Protein AF-A0A965GQK9-F1 (afdb_monomer)

pLDDT: mean 92.23, std 5.78, range [53.06, 98.12]

Radius of gyration: 23.29 Å; Cα contacts (8 Å, |Δi|>4): 46; chains: 1; bounding box: 67×34×58 Å

Mean predicted aligned error: 6.71 Å

Foldseek 3Di:
DPDPVNVVVVVVVLCVVCVCVLCVLVVVLVVLVVQLVVLVPDPDPVSSVVSVVVSVVVNVLSVQLSVQLVVVCVVCVVVVHHDDPVCSSVVSVVCSVVVVVVVVVVVVVVVVVVVVVVVVVVVVVVVVVVVVVVVD

Secondary structure (DSSP, 8-state):
---HHHHHHHHHHHHHHSHHHHHHHHTHHHHHHHHHHHHHT---HHHHHHHHHHHHHHHHHHHHHHHHHHHHHHHHHHTTPPP-TTTHHHHHHHHHHHHHHHHHHHHHHHHHHHHHHHHHHHHHHHHHHHHHHHH-

Solvent-accessible surface area (backbone atoms only — not comparable to full-atom values): 7542 Å² total; per-residue (Å²): 132,84,52,72,68,54,55,54,52,50,52,54,49,49,51,63,74,47,36,68,60,55,50,56,55,53,51,56,57,52,54,47,52,50,50,54,58,58,39,67,72,48,82,52,66,69,60,26,51,55,51,45,54,55,50,49,54,53,39,53,53,47,53,51,36,44,55,43,37,55,50,51,44,50,53,29,48,76,69,74,40,81,70,55,80,82,55,44,64,58,53,22,60,69,41,49,62,61,48,53,52,52,53,50,52,50,48,52,52,53,50,53,56,49,50,68,50,48,56,56,50,52,53,50,52,53,54,52,54,53,54,53,64,75,77,106

Structure (mmCIF, N/CA/C/O backbone):
data_AF-A0A965GQK9-F1
#
_entry.id   AF-A0A965GQK9-F1
#
loop_
_atom_site.group_PDB
_atom_site.id
_atom_site.type_symbol
_atom_site.label_atom_id
_atom_site.label_alt_id
_atom_site.label_comp_id
_atom_site.label_asym_id
_atom_site.label_entity_id
_atom_site.label_seq_id
_atom_site.pdbx_PDB_ins_code
_atom_site.Cartn_x
_atom_site.Cartn_y
_atom_site.Cartn_z
_atom_site.occupancy
_atom_site.B_iso_or_equiv
_atom_site.auth_seq_id
_atom_site.auth_comp_id
_atom_site.auth_asym_id
_atom_site.auth_atom_id
_atom_site.pdbx_PDB_model_num
ATOM 1 N N . MET A 1 1 ? -9.034 -1.878 30.682 1.00 53.06 1 MET A N 1
ATOM 2 C CA . MET A 1 1 ? -8.338 -2.360 29.468 1.00 53.06 1 MET A CA 1
ATOM 3 C C . MET A 1 1 ? -9.305 -3.239 28.695 1.00 53.06 1 MET A C 1
ATOM 5 O O . MET A 1 1 ? -9.814 -4.195 29.268 1.00 53.06 1 MET A O 1
ATOM 9 N N . THR A 1 2 ? -9.652 -2.886 27.458 1.00 73.62 2 THR A N 1
ATOM 10 C CA . THR A 1 2 ? -10.487 -3.746 26.607 1.00 73.62 2 THR A CA 1
ATOM 11 C C . THR A 1 2 ? -9.726 -5.039 26.326 1.00 73.62 2 THR A C 1
ATOM 13 O O . THR A 1 2 ? -8.561 -5.011 25.943 1.00 73.62 2 THR A O 1
ATOM 16 N N . SER A 1 3 ? -10.360 -6.185 26.578 1.00 90.25 3 SER A N 1
ATOM 17 C CA . SER A 1 3 ? -9.759 -7.492 26.294 1.00 90.25 3 SER A CA 1
ATOM 18 C C . SER A 1 3 ? -9.348 -7.572 24.812 1.00 90.25 3 SER A C 1
ATOM 20 O O . SER A 1 3 ? -10.133 -7.134 23.964 1.00 90.25 3 SER A O 1
ATOM 22 N N . PRO A 1 4 ? -8.189 -8.164 24.459 1.00 89.56 4 PRO A N 1
ATOM 23 C CA . PRO A 1 4 ? -7.796 -8.376 23.060 1.00 89.56 4 PRO A CA 1
ATOM 24 C C . PRO A 1 4 ? -8.888 -9.070 22.232 1.00 89.56 4 PRO A C 1
ATOM 26 O O . PRO A 1 4 ? -9.139 -8.720 21.079 1.00 89.56 4 PRO A O 1
ATOM 29 N N . LEU A 1 5 ? -9.625 -9.995 22.856 1.00 91.12 5 LEU A N 1
ATOM 30 C CA . LEU A 1 5 ? -10.760 -10.681 22.238 1.00 91.12 5 LEU A CA 1
ATOM 31 C C . LEU A 1 5 ? -11.926 -9.737 21.920 1.00 91.12 5 LEU A C 1
ATOM 33 O O . LEU A 1 5 ? -12.641 -9.952 20.943 1.00 91.12 5 LEU A O 1
ATOM 37 N N . ALA A 1 6 ? -12.130 -8.695 22.728 1.00 89.75 6 ALA A N 1
ATOM 38 C CA . ALA A 1 6 ? -13.172 -7.704 22.486 1.00 89.75 6 ALA A CA 1
ATOM 39 C C . ALA A 1 6 ? -12.856 -6.863 21.242 1.00 89.75 6 ALA A C 1
ATOM 41 O O . ALA A 1 6 ? -13.752 -6.626 20.436 1.00 89.75 6 ALA A O 1
ATOM 42 N N . ILE A 1 7 ? -11.585 -6.494 21.044 1.00 87.75 7 ILE A N 1
ATOM 43 C CA . ILE A 1 7 ? -11.131 -5.772 19.846 1.00 87.75 7 ILE A CA 1
ATOM 44 C C . ILE A 1 7 ? -11.322 -6.648 18.606 1.00 87.75 7 ILE A C 1
ATOM 46 O O . ILE A 1 7 ? -11.940 -6.211 17.641 1.00 87.75 7 ILE A O 1
ATOM 50 N N . LEU A 1 8 ? -10.894 -7.913 18.654 1.00 89.25 8 LEU A N 1
ATOM 51 C CA . LEU A 1 8 ? -11.065 -8.841 17.531 1.00 89.25 8 LEU A CA 1
ATOM 52 C C . LEU A 1 8 ? -12.539 -9.047 17.159 1.00 89.25 8 LEU A C 1
ATOM 54 O O . LEU A 1 8 ? -12.892 -9.015 15.980 1.00 89.25 8 LEU A O 1
ATOM 58 N N . ARG A 1 9 ? -13.420 -9.221 18.151 1.00 90.69 9 ARG A N 1
ATOM 59 C CA . ARG A 1 9 ? -14.866 -9.353 17.913 1.00 90.69 9 ARG A CA 1
ATOM 60 C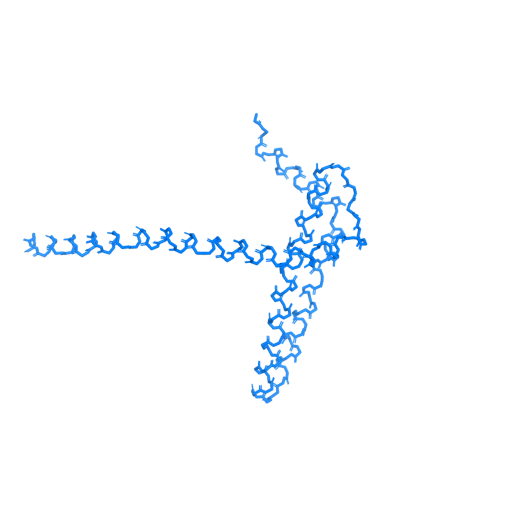 C . ARG A 1 9 ? -15.473 -8.074 17.337 1.00 90.69 9 ARG A C 1
ATOM 62 O O . ARG A 1 9 ? -16.343 -8.169 16.472 1.00 90.69 9 ARG A O 1
ATOM 69 N N . ALA A 1 10 ? -15.023 -6.905 17.793 1.00 86.31 10 ALA A N 1
ATOM 70 C CA . ALA A 1 10 ? -15.466 -5.618 17.266 1.00 86.31 10 ALA A CA 1
ATOM 71 C C . ALA A 1 10 ? -15.045 -5.444 15.800 1.00 86.31 10 ALA A C 1
ATOM 73 O O . ALA A 1 10 ? -15.898 -5.166 14.960 1.00 86.31 10 ALA A O 1
ATOM 74 N N . SER A 1 11 ? -13.780 -5.719 15.472 1.00 86.44 11 SER A N 1
ATOM 75 C CA . SER A 1 11 ? -13.281 -5.675 14.094 1.00 86.44 11 SER A CA 1
ATOM 76 C C . SER A 1 11 ? -14.009 -6.675 13.194 1.00 86.44 11 SER A C 1
ATOM 78 O O . SER A 1 11 ? -14.440 -6.325 12.101 1.00 86.44 11 SER A O 1
ATOM 80 N N . ALA A 1 12 ? -14.233 -7.910 13.655 1.00 88.81 12 ALA A N 1
ATOM 81 C CA . ALA A 1 12 ? -14.963 -8.914 12.881 1.00 88.81 12 ALA A CA 1
ATOM 82 C C . ALA A 1 12 ? -16.421 -8.506 12.611 1.00 88.81 12 ALA A C 1
ATOM 84 O O . ALA A 1 12 ? -16.942 -8.744 11.521 1.00 88.81 12 ALA A O 1
ATOM 85 N N . ARG A 1 13 ? -17.091 -7.883 13.591 1.00 89.44 13 ARG A N 1
ATOM 86 C CA . ARG A 1 13 ? -18.449 -7.353 13.412 1.00 89.44 13 ARG A CA 1
ATOM 87 C C . ARG A 1 13 ? -18.461 -6.192 12.419 1.00 89.44 13 ARG A C 1
ATOM 89 O O . ARG A 1 13 ? -19.334 -6.173 11.559 1.00 89.44 13 ARG A O 1
ATOM 96 N N . LEU A 1 14 ? -17.492 -5.283 12.518 1.00 87.44 14 LEU A N 1
ATOM 97 C CA . LEU A 1 14 ? -17.325 -4.153 11.606 1.00 87.44 14 LEU A CA 1
ATOM 98 C C . LEU A 1 14 ? -17.178 -4.624 10.154 1.00 87.44 14 LEU A C 1
ATOM 100 O O . LEU A 1 14 ? -17.960 -4.226 9.294 1.00 87.44 14 LEU A O 1
ATOM 104 N N . TYR A 1 15 ? -16.233 -5.535 9.902 1.00 87.31 15 TYR A N 1
ATOM 105 C CA . TYR A 1 15 ? -15.997 -6.063 8.559 1.00 87.31 15 TYR A CA 1
ATOM 106 C C . TYR A 1 15 ? -17.217 -6.772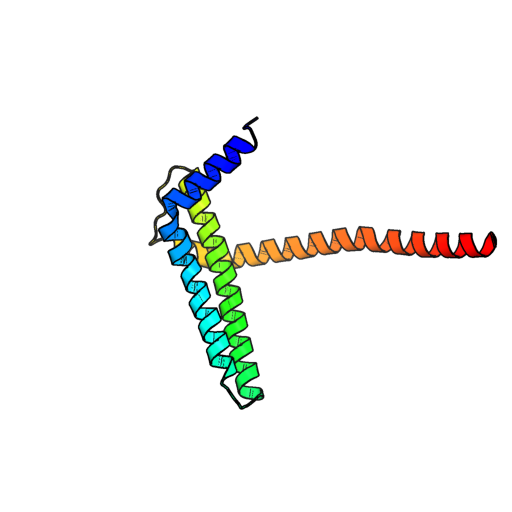 7.983 1.00 87.31 15 TYR A C 1
ATOM 108 O O . TYR A 1 15 ? -17.459 -6.669 6.789 1.00 87.31 15 TYR A O 1
ATOM 116 N N . ARG A 1 16 ? -17.998 -7.480 8.808 1.00 88.56 16 ARG A N 1
ATOM 117 C CA . ARG A 1 16 ? -19.221 -8.156 8.351 1.00 88.56 16 ARG A CA 1
ATOM 118 C C . ARG A 1 16 ? -20.370 -7.191 8.076 1.00 88.56 16 ARG A C 1
ATOM 120 O O . ARG A 1 16 ? -21.136 -7.446 7.155 1.00 88.56 16 ARG A O 1
ATOM 127 N N . ALA A 1 17 ? -20.500 -6.125 8.864 1.00 89.31 17 ALA A N 1
ATOM 128 C CA . ALA A 1 17 ? -21.568 -5.142 8.698 1.00 89.31 17 ALA A CA 1
ATOM 129 C C . ALA A 1 17 ? -21.403 -4.339 7.400 1.00 89.31 17 ALA A C 1
ATOM 131 O O . ALA A 1 17 ? -22.366 -4.176 6.660 1.00 89.31 17 ALA A O 1
ATOM 132 N N . GLU A 1 18 ? -20.174 -3.920 7.093 1.00 90.38 18 GLU A N 1
ATOM 133 C CA . GLU A 1 18 ? -19.862 -3.080 5.927 1.00 90.38 18 GLU A CA 1
ATOM 134 C C . GLU A 1 18 ? -19.111 -3.847 4.823 1.00 90.38 18 GLU A C 1
ATOM 136 O O . GLU A 1 18 ? -18.470 -3.249 3.955 1.00 90.38 18 GLU A O 1
ATOM 141 N N . ALA A 1 19 ? -19.191 -5.185 4.825 1.00 89.75 19 ALA A N 1
ATOM 142 C CA . ALA A 1 19 ? -18.525 -6.046 3.842 1.00 89.75 19 ALA A CA 1
ATOM 143 C C . ALA A 1 19 ? -18.774 -5.616 2.384 1.00 89.75 19 ALA A C 1
ATOM 145 O O . ALA A 1 19 ? -17.806 -5.576 1.623 1.00 89.75 19 ALA A O 1
ATOM 146 N N . PRO A 1 20 ? -20.006 -5.246 1.970 1.00 91.75 20 PRO A N 1
ATOM 147 C CA . PRO A 1 20 ? -20.259 -4.838 0.590 1.00 91.75 20 PRO A CA 1
ATOM 148 C C . PRO A 1 20 ? -19.503 -3.570 0.190 1.00 91.75 20 PRO A C 1
ATOM 150 O O . PRO A 1 20 ? -19.067 -3.469 -0.952 1.00 91.75 20 PRO A O 1
ATOM 153 N N . LEU A 1 21 ? -19.308 -2.622 1.114 1.00 89.44 21 LEU A N 1
ATOM 154 C CA . LEU A 1 21 ? -18.541 -1.405 0.838 1.00 89.44 21 LEU A CA 1
ATOM 155 C C . LEU A 1 21 ? -17.058 -1.729 0.683 1.00 89.44 21 LEU A C 1
ATOM 157 O O . LEU A 1 21 ? -16.444 -1.330 -0.304 1.00 89.44 21 LEU A O 1
ATOM 161 N N . TYR A 1 22 ? -16.494 -2.497 1.619 1.00 90.56 22 TYR A N 1
ATOM 162 C CA . TYR A 1 22 ? -15.090 -2.898 1.551 1.00 90.56 22 TYR A CA 1
ATOM 163 C C . TYR A 1 22 ? -14.790 -3.707 0.288 1.00 90.56 22 TYR A C 1
ATOM 165 O O . TYR A 1 22 ? -13.842 -3.395 -0.427 1.00 90.56 22 TYR A O 1
ATOM 173 N N . VAL A 1 23 ? -15.623 -4.703 -0.024 1.00 94.00 23 VAL A N 1
ATOM 174 C CA . VAL A 1 23 ? -15.483 -5.524 -1.233 1.00 94.00 23 VAL A CA 1
ATOM 175 C C . VAL A 1 23 ? -15.722 -4.687 -2.489 1.00 94.00 23 VAL A C 1
ATOM 177 O O . VAL A 1 23 ? -14.966 -4.815 -3.446 1.00 94.00 23 VAL A O 1
ATOM 180 N N . GLY A 1 24 ? -16.714 -3.794 -2.484 1.00 92.94 24 GLY A N 1
ATOM 181 C CA . GLY A 1 24 ? -17.011 -2.901 -3.603 1.00 92.94 24 GLY A CA 1
ATOM 182 C C . GLY A 1 24 ? -15.816 -2.029 -3.982 1.00 92.94 24 GLY A C 1
ATOM 183 O O . GLY A 1 24 ? -15.408 -2.012 -5.141 1.00 92.94 24 GLY A O 1
ATOM 184 N N . TYR A 1 25 ? -15.189 -1.365 -3.011 1.00 92.81 25 TYR A N 1
ATOM 185 C CA . TYR A 1 25 ? -13.999 -0.555 -3.280 1.00 92.81 25 TYR A CA 1
ATOM 186 C C . TYR A 1 25 ? -12.756 -1.403 -3.568 1.00 92.81 25 TYR A C 1
ATOM 188 O O . TYR A 1 25 ? -11.992 -1.054 -4.462 1.00 92.81 25 TYR A O 1
ATOM 196 N N . ALA A 1 26 ? -12.571 -2.540 -2.890 1.00 92.94 26 ALA A N 1
ATOM 197 C CA . ALA A 1 26 ? -11.456 -3.444 -3.176 1.00 92.94 26 ALA A CA 1
ATOM 198 C C . ALA A 1 26 ? -11.554 -4.083 -4.571 1.00 92.94 26 ALA A C 1
ATOM 200 O O . ALA A 1 26 ? -10.531 -4.378 -5.181 1.00 92.94 26 ALA A O 1
ATOM 201 N N . SER A 1 27 ? -12.765 -4.255 -5.110 1.00 94.50 27 SER A N 1
ATOM 202 C CA . SER A 1 27 ? -12.970 -4.829 -6.443 1.00 94.50 27 SER A CA 1
ATOM 203 C C . SER A 1 27 ? -12.362 -3.978 -7.562 1.00 94.50 27 SER A C 1
ATOM 205 O O . SER A 1 27 ? -11.997 -4.520 -8.600 1.00 94.50 27 SER A O 1
ATOM 207 N N . TRP A 1 28 ? -12.148 -2.675 -7.335 1.00 93.19 28 TRP A N 1
ATOM 208 C CA . TRP A 1 28 ? -11.412 -1.823 -8.271 1.00 93.19 28 TRP A CA 1
ATOM 209 C C . TRP A 1 28 ? -9.973 -2.295 -8.497 1.00 93.19 28 TRP A C 1
ATOM 211 O O . TRP A 1 28 ? -9.458 -2.129 -9.598 1.00 93.19 28 TRP A O 1
ATOM 221 N N . LEU A 1 29 ? -9.345 -2.952 -7.516 1.00 92.81 29 LEU A N 1
ATOM 222 C CA . LEU A 1 29 ? -8.003 -3.527 -7.673 1.00 92.81 29 LEU A CA 1
ATOM 223 C C . LEU A 1 29 ? -7.985 -4.701 -8.670 1.00 92.81 29 LEU A C 1
ATOM 225 O O . LEU A 1 29 ? -6.945 -5.034 -9.230 1.00 92.81 29 LEU A O 1
ATOM 229 N N . LEU A 1 30 ? -9.137 -5.318 -8.956 1.00 94.50 30 LEU A N 1
ATOM 230 C CA . LEU A 1 30 ? -9.226 -6.334 -10.010 1.00 94.50 30 LEU A CA 1
ATOM 231 C C . LEU A 1 30 ? -9.051 -5.718 -11.402 1.00 94.50 30 LEU A C 1
ATOM 233 O O . LEU A 1 30 ? -8.577 -6.397 -12.310 1.00 94.50 30 LEU A O 1
ATOM 237 N N . LEU A 1 31 ? -9.404 -4.439 -11.575 1.00 94.19 31 LEU A N 1
ATOM 238 C CA . LEU A 1 31 ? -9.247 -3.740 -12.847 1.00 94.19 31 LEU A CA 1
ATOM 239 C C . LEU A 1 31 ? -7.768 -3.567 -13.206 1.00 94.19 31 LEU A C 1
ATOM 241 O O . LEU A 1 31 ? -7.390 -3.777 -14.357 1.00 94.19 31 LEU A O 1
ATOM 245 N N . THR A 1 32 ? -6.926 -3.221 -12.231 1.00 93.25 32 THR A N 1
ATOM 246 C CA . THR A 1 32 ? -5.482 -3.069 -12.460 1.00 93.25 32 THR A CA 1
ATOM 247 C C . THR A 1 32 ? -4.831 -4.417 -12.718 1.00 93.25 32 THR A C 1
ATOM 249 O O . THR A 1 32 ? -4.023 -4.536 -13.637 1.00 93.25 32 THR A O 1
ATOM 252 N N . TYR A 1 33 ? -5.263 -5.466 -12.014 1.00 94.38 33 TYR A N 1
ATOM 253 C CA . TYR A 1 33 ? -4.832 -6.829 -12.313 1.00 94.38 33 TYR A CA 1
ATOM 254 C C . TYR A 1 33 ? -5.203 -7.258 -13.741 1.00 94.38 33 TYR A C 1
ATOM 256 O O . TYR A 1 33 ? -4.359 -7.769 -14.477 1.00 94.38 33 TYR A O 1
ATOM 264 N N . ALA A 1 34 ? -6.438 -6.992 -14.176 1.00 96.88 34 ALA A N 1
ATOM 265 C CA . ALA A 1 34 ? -6.856 -7.253 -15.550 1.00 96.88 34 ALA A CA 1
ATOM 266 C C . ALA A 1 34 ? -6.004 -6.467 -16.562 1.00 96.88 34 ALA A C 1
ATOM 268 O O . ALA A 1 34 ? -5.601 -7.025 -17.580 1.00 96.88 34 ALA A O 1
ATOM 269 N N . ALA A 1 35 ? -5.665 -5.208 -16.272 1.00 95.38 35 ALA A N 1
ATOM 270 C CA . ALA A 1 35 ? -4.787 -4.403 -17.119 1.00 95.38 35 ALA A CA 1
ATOM 271 C C . ALA A 1 35 ? -3.366 -4.986 -17.228 1.00 95.38 35 ALA A C 1
ATOM 273 O O . ALA A 1 35 ? -2.809 -5.008 -18.324 1.00 95.38 35 ALA A O 1
ATOM 274 N N . PHE A 1 36 ? -2.803 -5.521 -16.138 1.00 95.44 36 PHE A N 1
ATOM 275 C CA . PHE A 1 36 ? -1.521 -6.237 -16.170 1.00 95.44 36 PHE A CA 1
ATOM 276 C C . PHE A 1 36 ? -1.580 -7.487 -17.046 1.00 95.44 36 PHE A C 1
ATOM 278 O O . PHE A 1 36 ? -0.695 -7.716 -17.870 1.00 95.44 36 PHE A O 1
ATOM 285 N N . VAL A 1 37 ? -2.644 -8.280 -16.904 1.00 96.62 37 VAL A N 1
ATOM 286 C CA . VAL A 1 37 ? -2.858 -9.466 -17.739 1.00 96.62 37 VAL A CA 1
ATOM 287 C C . VAL A 1 37 ? -2.977 -9.064 -19.210 1.00 96.62 37 VAL A C 1
ATOM 289 O O . VAL A 1 37 ? -2.330 -9.668 -20.060 1.00 96.62 37 VAL A O 1
ATOM 292 N N . LEU A 1 38 ? -3.716 -7.999 -19.525 1.00 97.12 38 LEU A N 1
ATOM 293 C CA . LEU A 1 38 ? -3.829 -7.486 -20.892 1.00 97.12 38 LEU A CA 1
ATOM 294 C C . LEU A 1 38 ? -2.483 -6.994 -21.447 1.00 97.12 38 LEU A C 1
ATOM 296 O O . LEU A 1 38 ? -2.152 -7.297 -22.593 1.00 97.12 38 LEU A O 1
ATOM 300 N N . ALA A 1 39 ? -1.678 -6.305 -20.634 1.00 95.62 39 ALA A N 1
ATOM 301 C CA . ALA A 1 39 ? -0.339 -5.861 -21.021 1.00 95.62 39 ALA A CA 1
ATOM 302 C C . ALA A 1 39 ? 0.608 -7.035 -21.336 1.00 95.62 39 ALA A C 1
ATOM 304 O O . ALA A 1 39 ? 1.503 -6.901 -22.171 1.00 95.62 39 ALA A O 1
ATOM 305 N N . SER A 1 40 ? 0.392 -8.209 -20.730 1.00 95.38 40 SER A N 1
ATOM 306 C CA . SER A 1 40 ? 1.204 -9.406 -20.990 1.00 95.38 40 SER A CA 1
ATOM 307 C C . SER A 1 40 ? 1.044 -9.977 -22.408 1.00 95.38 40 SER A C 1
ATOM 309 O O . SER A 1 40 ? 1.949 -10.650 -22.892 1.00 95.38 40 SER A O 1
ATOM 311 N N . PHE A 1 41 ? -0.053 -9.662 -23.108 1.00 97.56 41 PHE A N 1
ATOM 312 C CA . PHE A 1 41 ? -0.284 -10.102 -24.492 1.00 97.56 41 PHE A CA 1
ATOM 313 C C . PHE A 1 41 ? 0.395 -9.212 -25.549 1.00 97.56 41 PHE A C 1
ATOM 315 O O . PHE A 1 41 ? 0.335 -9.506 -26.748 1.00 97.56 41 PHE A O 1
ATOM 322 N N . ILE A 1 42 ? 1.036 -8.113 -25.140 1.00 97.69 42 ILE A N 1
ATOM 323 C CA . ILE A 1 42 ? 1.787 -7.236 -26.042 1.00 97.69 42 ILE A CA 1
ATOM 324 C C . ILE A 1 42 ? 3.114 -7.918 -26.393 1.00 97.69 42 ILE A C 1
ATOM 326 O O . ILE A 1 42 ? 3.919 -8.205 -25.514 1.00 97.69 42 ILE A O 1
ATOM 330 N N . HIS A 1 43 ? 3.340 -8.164 -27.685 1.00 97.56 43 HIS A N 1
ATOM 331 C CA . HIS A 1 43 ? 4.528 -8.877 -28.170 1.00 97.56 43 HIS A CA 1
ATOM 332 C C . HIS A 1 43 ? 5.752 -7.968 -28.338 1.00 97.56 43 HIS A C 1
ATOM 334 O O . HIS A 1 43 ? 6.883 -8.439 -28.253 1.00 97.56 43 HIS A O 1
ATOM 340 N N . ASP A 1 44 ? 5.536 -6.676 -28.601 1.00 98.12 44 ASP A N 1
ATOM 341 C CA . ASP A 1 44 ? 6.624 -5.705 -28.694 1.00 98.12 44 ASP A CA 1
ATOM 342 C C . ASP A 1 44 ? 7.135 -5.363 -27.281 1.00 98.12 44 ASP A C 1
ATOM 344 O O . ASP A 1 44 ? 6.362 -4.844 -26.466 1.00 98.12 44 ASP A O 1
ATOM 348 N N . PRO A 1 45 ? 8.419 -5.619 -26.971 1.00 97.12 45 PRO A N 1
ATOM 349 C CA . PRO A 1 45 ? 8.946 -5.457 -25.620 1.00 97.12 45 PRO A CA 1
ATOM 350 C C . PRO A 1 45 ? 9.011 -3.992 -25.173 1.00 97.12 45 PRO A C 1
ATOM 352 O O . PRO A 1 45 ? 8.839 -3.706 -23.988 1.00 97.12 45 PRO A O 1
ATOM 355 N N . ALA A 1 46 ? 9.233 -3.048 -26.093 1.00 97.75 46 ALA A N 1
ATOM 356 C CA . ALA A 1 46 ? 9.297 -1.631 -25.755 1.00 97.75 46 ALA A CA 1
ATOM 357 C C . ALA A 1 46 ? 7.900 -1.091 -25.422 1.00 97.75 46 ALA A C 1
ATOM 359 O O . ALA A 1 46 ? 7.723 -0.390 -24.423 1.00 97.75 46 ALA A O 1
ATOM 360 N N . ILE A 1 47 ? 6.893 -1.470 -26.216 1.00 97.44 47 ILE A N 1
ATOM 361 C CA . ILE A 1 47 ? 5.495 -1.097 -25.963 1.00 97.44 47 ILE A CA 1
ATOM 362 C C . ILE A 1 47 ? 4.993 -1.764 -24.680 1.00 97.44 47 ILE A C 1
ATOM 364 O O . ILE A 1 47 ? 4.374 -1.100 -23.849 1.00 97.44 47 ILE A O 1
ATOM 368 N N . GLN A 1 48 ? 5.292 -3.051 -24.481 1.00 97.50 48 GLN A N 1
ATOM 369 C CA . GLN A 1 48 ? 4.920 -3.770 -23.266 1.00 97.50 48 GLN A CA 1
ATOM 370 C C . GLN A 1 48 ? 5.499 -3.091 -22.022 1.00 97.50 48 GLN A C 1
ATOM 372 O O . GLN A 1 48 ? 4.761 -2.851 -21.065 1.00 97.50 48 GLN A O 1
ATOM 377 N N . ALA A 1 49 ? 6.789 -2.742 -22.033 1.00 97.25 49 ALA A N 1
ATOM 378 C CA . ALA A 1 49 ? 7.432 -2.057 -20.917 1.00 97.25 49 ALA A CA 1
ATOM 379 C C . ALA A 1 49 ? 6.772 -0.700 -20.629 1.00 97.25 49 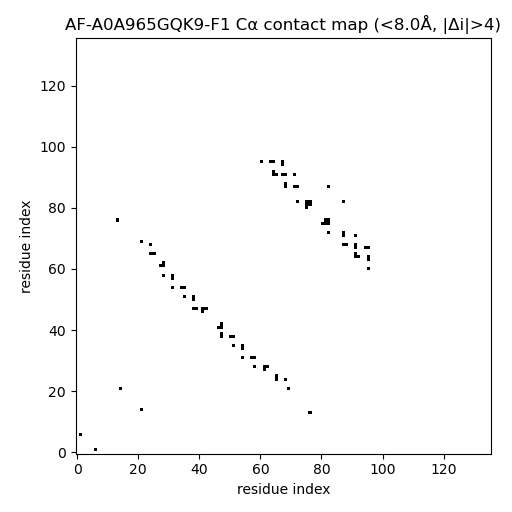ALA A C 1
ATOM 381 O O . ALA A 1 49 ? 6.435 -0.413 -19.479 1.00 97.25 49 ALA A O 1
ATOM 382 N N . ALA A 1 50 ? 6.518 0.107 -21.664 1.00 97.69 50 ALA A N 1
ATOM 383 C CA . ALA A 1 50 ? 5.859 1.402 -21.515 1.00 97.69 50 ALA A CA 1
ATOM 384 C C . ALA A 1 50 ? 4.448 1.270 -20.913 1.00 97.69 50 ALA A C 1
ATOM 386 O O . ALA A 1 50 ? 4.121 1.963 -19.948 1.00 97.69 50 ALA A O 1
ATOM 387 N N . VAL A 1 51 ? 3.630 0.345 -21.427 1.00 97.12 51 VAL A N 1
ATOM 388 C CA . VAL A 1 51 ? 2.280 0.079 -20.902 1.00 97.12 51 VAL A CA 1
ATOM 389 C C . VAL A 1 51 ? 2.347 -0.427 -19.463 1.00 97.12 51 VAL A C 1
ATOM 391 O O . VAL A 1 51 ? 1.603 0.055 -18.613 1.00 97.12 51 VAL A O 1
ATOM 394 N N . THR A 1 52 ? 3.270 -1.341 -19.162 1.00 96.44 52 THR A N 1
ATOM 395 C CA . THR A 1 52 ? 3.445 -1.901 -17.814 1.00 96.44 52 THR A CA 1
ATOM 396 C C . THR A 1 52 ? 3.804 -0.816 -16.802 1.00 96.44 52 THR A C 1
ATOM 398 O O . THR A 1 52 ? 3.229 -0.789 -15.719 1.00 96.44 52 THR A O 1
ATOM 401 N N . ILE A 1 53 ? 4.685 0.126 -17.155 1.00 97.06 53 ILE A N 1
ATOM 402 C CA . ILE A 1 53 ? 5.027 1.267 -16.291 1.00 97.06 53 ILE A CA 1
ATOM 403 C C . ILE A 1 53 ? 3.789 2.125 -16.005 1.00 97.06 53 ILE A C 1
ATOM 405 O O . ILE A 1 53 ? 3.532 2.471 -14.852 1.00 97.06 53 ILE A O 1
ATOM 409 N N . VAL A 1 54 ? 2.995 2.447 -17.031 1.00 96.88 54 VAL A N 1
ATOM 410 C CA . VAL A 1 54 ? 1.766 3.239 -16.861 1.00 96.88 54 VAL A CA 1
ATOM 411 C C . VAL A 1 54 ? 0.762 2.512 -15.964 1.00 96.88 54 VAL A C 1
ATOM 413 O O . VAL A 1 54 ? 0.216 3.117 -15.039 1.00 96.88 54 VAL A O 1
ATOM 416 N N . VAL A 1 55 ? 0.553 1.211 -16.190 1.00 96.50 55 VAL A N 1
ATOM 417 C CA . VAL A 1 55 ? -0.335 0.380 -15.365 1.00 96.50 55 VAL A CA 1
ATOM 418 C C . VAL A 1 55 ? 0.178 0.294 -13.925 1.00 96.50 55 VAL A C 1
ATOM 420 O O . VAL A 1 55 ? -0.620 0.430 -13.006 1.00 96.50 55 VAL A O 1
ATOM 423 N N . GLN A 1 56 ? 1.488 0.165 -13.704 1.00 97.06 56 GLN A N 1
ATOM 424 C CA . GLN A 1 56 ? 2.097 0.122 -12.369 1.00 97.06 56 GLN A CA 1
ATOM 425 C C . GLN A 1 56 ? 1.894 1.430 -11.592 1.00 97.06 56 GLN A C 1
ATOM 427 O O . GLN A 1 56 ? 1.615 1.405 -10.391 1.00 97.06 56 GLN A O 1
ATOM 432 N N . ILE A 1 57 ? 2.020 2.579 -12.261 1.00 95.81 57 ILE A N 1
ATOM 433 C CA . ILE A 1 57 ? 1.762 3.889 -11.648 1.00 95.81 57 ILE A CA 1
ATOM 434 C C . ILE A 1 57 ? 0.284 3.999 -11.260 1.00 95.81 57 ILE A C 1
ATOM 436 O O . ILE A 1 57 ? -0.029 4.380 -10.131 1.00 95.81 57 ILE A O 1
ATOM 440 N N . ALA A 1 58 ? -0.622 3.628 -12.170 1.00 95.50 58 ALA A N 1
ATOM 441 C CA . ALA A 1 58 ? -2.058 3.631 -11.904 1.00 95.50 58 ALA A CA 1
ATO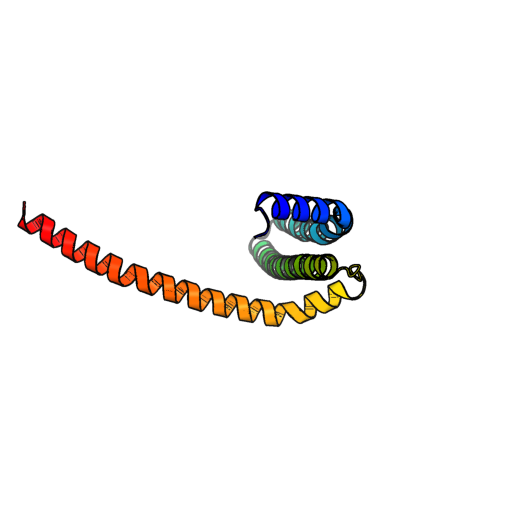M 442 C C . ALA A 1 58 ? -2.434 2.675 -10.760 1.00 95.50 58 ALA A C 1
ATOM 444 O O . ALA A 1 58 ? -3.211 3.050 -9.885 1.00 95.50 58 ALA A O 1
ATOM 445 N N . ASP A 1 59 ? -1.843 1.479 -10.730 1.00 96.06 59 ASP A N 1
ATOM 446 C CA . ASP A 1 59 ? -2.033 0.486 -9.674 1.00 96.06 59 ASP A CA 1
ATOM 447 C C . ASP A 1 59 ? -1.573 1.018 -8.318 1.00 96.06 59 ASP A C 1
ATOM 449 O O . ASP A 1 59 ? -2.334 0.993 -7.355 1.00 96.06 59 ASP A O 1
ATOM 453 N N . THR A 1 60 ? -0.383 1.615 -8.254 1.00 94.81 60 THR A N 1
ATOM 454 C CA . THR A 1 60 ? 0.145 2.211 -7.017 1.00 94.81 60 THR A CA 1
ATOM 455 C C . THR A 1 60 ? -0.789 3.296 -6.474 1.00 94.81 60 THR A C 1
ATOM 457 O O . THR A 1 60 ? -1.112 3.307 -5.284 1.00 94.81 60 THR A O 1
ATOM 460 N N . LEU A 1 61 ? -1.272 4.190 -7.345 1.00 95.25 61 LEU A N 1
ATOM 461 C CA . LEU A 1 61 ? -2.226 5.234 -6.965 1.00 95.25 61 LEU A CA 1
ATOM 462 C C . LEU A 1 61 ? -3.556 4.648 -6.486 1.00 95.25 61 LEU A C 1
ATOM 464 O O . LEU A 1 61 ? -4.122 5.132 -5.504 1.00 95.25 61 LEU A O 1
ATOM 468 N N . LEU A 1 62 ? -4.045 3.599 -7.149 1.00 95.50 62 LEU A N 1
ATOM 469 C CA . LEU A 1 62 ? -5.289 2.941 -6.779 1.00 95.50 62 LEU A CA 1
ATOM 470 C C . LEU A 1 62 ? -5.166 2.218 -5.433 1.00 95.50 62 LEU A C 1
ATOM 472 O O . LEU A 1 62 ? -6.060 2.344 -4.602 1.00 95.50 62 LEU A O 1
ATOM 476 N N . TRP A 1 63 ? -4.046 1.541 -5.170 1.00 95.38 63 TRP A N 1
ATOM 477 C CA . TRP A 1 63 ? -3.747 0.926 -3.875 1.00 95.38 63 TRP A CA 1
ATOM 478 C C . TRP A 1 63 ? -3.740 1.948 -2.741 1.00 95.38 63 TRP A C 1
ATOM 480 O O . TRP A 1 63 ? -4.371 1.725 -1.705 1.00 95.38 63 TRP A O 1
ATOM 490 N N . MET A 1 64 ? -3.076 3.089 -2.944 1.00 94.81 64 MET A N 1
ATOM 491 C CA . MET A 1 64 ? -3.090 4.185 -1.974 1.00 94.81 64 MET A CA 1
ATOM 492 C C . MET A 1 64 ? -4.512 4.701 -1.751 1.00 94.81 64 MET A C 1
ATOM 494 O O . MET A 1 64 ? -4.957 4.825 -0.610 1.00 94.81 64 MET A O 1
ATOM 498 N N . TRP A 1 65 ? -5.242 4.966 -2.834 1.00 95.94 65 TRP A N 1
ATOM 499 C CA . TRP A 1 65 ? -6.601 5.488 -2.773 1.00 95.94 65 TRP A CA 1
ATOM 500 C C . TRP A 1 65 ? -7.556 4.534 -2.044 1.00 95.94 65 TRP A C 1
ATOM 502 O O . TRP A 1 65 ? -8.251 4.966 -1.125 1.00 95.94 65 TRP A O 1
ATOM 512 N N . VAL A 1 66 ? -7.542 3.237 -2.376 1.00 95.50 66 VAL A N 1
ATOM 513 C CA . VAL A 1 66 ? -8.345 2.200 -1.706 1.00 95.50 66 VAL A CA 1
ATOM 514 C C . VAL A 1 66 ? -7.948 2.065 -0.234 1.00 95.50 66 VAL A C 1
ATOM 516 O O . VAL A 1 66 ? -8.826 2.020 0.626 1.00 95.50 66 VAL A O 1
ATOM 519 N N . GLY A 1 67 ? -6.651 2.059 0.088 1.00 94.38 67 GLY A N 1
ATOM 520 C CA . GLY A 1 67 ? -6.173 1.983 1.472 1.00 94.38 67 GLY A CA 1
ATOM 521 C C . GLY A 1 67 ? -6.653 3.156 2.334 1.00 94.38 67 GLY A C 1
ATOM 522 O O . GLY A 1 67 ? -7.132 2.962 3.458 1.00 94.38 67 GLY A O 1
ATOM 523 N N . ILE A 1 68 ? -6.611 4.374 1.787 1.00 95.19 68 ILE A N 1
ATOM 524 C CA . ILE A 1 68 ? -7.157 5.570 2.439 1.00 95.19 68 ILE A CA 1
ATOM 525 C C . ILE A 1 68 ? -8.677 5.443 2.601 1.00 95.19 68 ILE A C 1
ATOM 527 O O . ILE A 1 68 ? -9.199 5.711 3.681 1.00 95.19 68 ILE A O 1
ATOM 531 N N . LEU A 1 69 ? -9.390 4.989 1.568 1.00 94.38 69 LEU A N 1
ATOM 532 C CA . LEU A 1 69 ? -10.844 4.792 1.594 1.00 94.38 69 LEU A CA 1
ATOM 533 C C . LEU A 1 69 ? -11.277 3.834 2.706 1.00 94.38 69 LEU A C 1
ATOM 535 O O . LEU A 1 69 ? -12.154 4.165 3.501 1.00 94.38 69 LEU A O 1
ATOM 539 N N . ILE A 1 70 ? -10.630 2.671 2.800 1.00 92.81 70 ILE A N 1
ATOM 540 C CA . ILE A 1 70 ? -10.894 1.670 3.842 1.00 92.81 70 ILE A CA 1
ATOM 541 C C . ILE A 1 70 ? -10.644 2.270 5.229 1.00 92.81 70 ILE A C 1
ATOM 543 O O . ILE A 1 70 ? -11.429 2.043 6.155 1.00 92.81 70 ILE A O 1
ATOM 547 N N . THR A 1 71 ? -9.589 3.074 5.371 1.00 92.94 71 THR A N 1
ATOM 548 C CA . THR A 1 71 ? -9.271 3.772 6.622 1.00 92.94 71 THR A CA 1
ATOM 549 C C . THR A 1 71 ? -10.362 4.780 6.989 1.00 92.94 71 THR A C 1
ATOM 551 O O . THR A 1 71 ? -10.836 4.776 8.123 1.00 92.94 71 THR A O 1
ATOM 554 N N . LEU A 1 72 ? -10.824 5.594 6.037 1.00 92.44 72 LEU A N 1
ATOM 555 C CA . LEU A 1 72 ? -11.894 6.572 6.254 1.00 92.44 72 LEU A CA 1
ATOM 556 C C . LEU A 1 72 ? -13.229 5.908 6.614 1.00 92.44 72 LEU A C 1
ATOM 558 O O . LEU A 1 72 ? -13.865 6.322 7.579 1.00 92.44 72 LEU A O 1
ATOM 562 N N . ILE A 1 73 ? -13.613 4.837 5.910 1.00 91.94 73 ILE A N 1
ATOM 563 C CA . ILE A 1 73 ? -14.814 4.043 6.229 1.00 91.94 73 ILE A CA 1
ATOM 564 C C . ILE A 1 73 ? -14.729 3.519 7.665 1.00 91.94 73 ILE A C 1
ATOM 566 O O . ILE A 1 73 ? -15.680 3.627 8.437 1.00 91.94 73 ILE A O 1
ATOM 570 N N . THR A 1 74 ? -13.568 2.985 8.042 1.00 90.75 74 THR A N 1
ATOM 571 C CA . THR A 1 74 ? -13.328 2.453 9.386 1.00 90.75 74 THR A CA 1
ATOM 572 C C . THR A 1 74 ? -13.446 3.544 10.453 1.00 90.75 74 THR A C 1
ATOM 574 O O . THR A 1 74 ? -14.078 3.320 11.485 1.00 90.75 74 THR A O 1
ATOM 577 N N . LEU A 1 75 ? -12.900 4.738 10.201 1.00 90.62 75 LEU A N 1
ATOM 578 C CA . LEU A 1 75 ? -13.012 5.885 11.106 1.00 90.62 75 LEU A CA 1
ATOM 579 C C . LEU A 1 75 ? -14.458 6.371 11.258 1.00 90.62 75 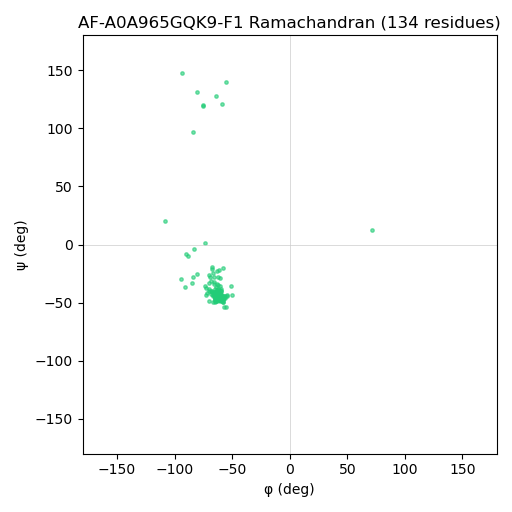LEU A C 1
ATOM 581 O O . LEU A 1 75 ? -14.879 6.676 12.375 1.00 90.62 75 LEU A O 1
ATOM 585 N N . ASP A 1 76 ? -15.226 6.418 10.168 1.00 90.88 76 ASP A N 1
ATOM 586 C CA . ASP A 1 76 ? -16.633 6.817 10.218 1.00 90.88 76 ASP A CA 1
ATOM 587 C C . ASP A 1 76 ? -17.466 5.826 11.028 1.00 90.88 76 ASP A C 1
ATOM 589 O O . ASP A 1 76 ? -18.204 6.246 11.923 1.00 90.88 76 ASP A O 1
ATOM 593 N N . VAL A 1 77 ? -17.287 4.521 10.805 1.00 88.69 77 VAL A N 1
ATOM 594 C CA . VAL A 1 77 ? -18.076 3.508 11.516 1.00 88.69 77 VAL A CA 1
ATOM 595 C C . VAL A 1 77 ? -17.701 3.430 12.996 1.00 88.69 77 VAL A C 1
ATOM 597 O O . VAL A 1 77 ? -18.588 3.333 13.844 1.00 88.69 77 VAL A O 1
ATOM 600 N N . ILE A 1 78 ? -16.411 3.532 13.341 1.00 87.88 78 ILE A N 1
ATOM 601 C CA . ILE A 1 78 ? -15.974 3.613 14.748 1.00 87.88 78 ILE A CA 1
ATOM 602 C C . ILE A 1 78 ? -16.533 4.878 15.417 1.00 87.88 78 ILE A C 1
ATOM 604 O O . ILE A 1 78 ? -16.909 4.839 16.587 1.00 87.88 78 ILE A O 1
ATOM 608 N N . GLY A 1 79 ? -16.648 5.980 14.672 1.00 87.88 79 GLY A N 1
ATOM 609 C CA . GLY A 1 79 ? -17.288 7.215 15.125 1.00 87.88 79 GLY A CA 1
ATOM 610 C C . GLY A 1 79 ? -18.819 7.159 15.198 1.00 87.88 79 GLY A C 1
ATOM 611 O O . GLY A 1 79 ? -19.438 8.174 15.513 1.00 87.88 79 GLY A O 1
ATOM 612 N N . GLY A 1 80 ? -19.445 6.017 14.887 1.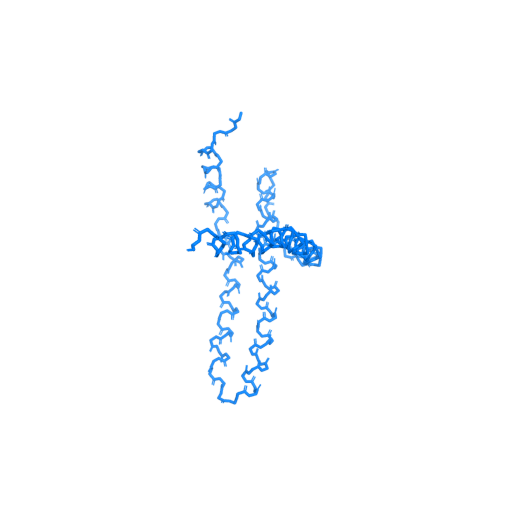00 87.19 80 GLY A N 1
ATOM 613 C CA . GLY A 1 80 ? -20.902 5.857 14.861 1.00 87.19 80 GLY A CA 1
ATOM 614 C C . GLY A 1 80 ? -21.593 6.570 13.693 1.00 87.19 80 GLY A C 1
ATOM 615 O O . GLY A 1 80 ? -22.815 6.716 13.699 1.00 87.19 80 GLY A O 1
ATOM 616 N N . ARG A 1 81 ? -20.833 7.027 12.692 1.00 86.69 81 ARG A N 1
ATOM 617 C CA . ARG A 1 81 ? -21.344 7.662 11.473 1.00 86.69 81 ARG A CA 1
ATOM 618 C C . ARG A 1 81 ? -21.520 6.614 10.378 1.00 86.69 81 ARG A C 1
ATOM 620 O O . ARG A 1 81 ? -20.777 5.640 10.301 1.00 86.69 81 ARG A O 1
ATOM 627 N N . ARG A 1 82 ? -22.516 6.815 9.511 1.00 85.50 82 ARG A N 1
ATOM 628 C CA . ARG A 1 82 ? -22.662 5.999 8.300 1.00 85.50 82 ARG A CA 1
ATOM 629 C C . ARG A 1 82 ? -21.704 6.521 7.223 1.00 85.50 82 ARG A C 1
ATOM 631 O O . ARG A 1 82 ? -21.725 7.731 6.987 1.00 85.50 82 ARG A O 1
ATOM 638 N N . PRO A 1 83 ? -20.912 5.654 6.570 1.00 84.69 83 PRO A N 1
ATOM 639 C CA . PRO A 1 83 ? -20.010 6.063 5.497 1.00 84.69 83 PRO A CA 1
ATOM 640 C C . PRO A 1 83 ? -20.787 6.721 4.344 1.00 84.69 83 PRO A C 1
ATOM 642 O O . PRO A 1 83 ? -21.670 6.102 3.749 1.00 84.69 83 PRO A O 1
ATOM 645 N N . ASP A 1 84 ? -20.472 7.977 4.018 1.00 87.50 84 ASP A N 1
ATOM 646 C CA . ASP A 1 84 ? -21.073 8.681 2.877 1.00 87.50 84 ASP A CA 1
ATOM 647 C C . ASP A 1 84 ? -20.323 8.322 1.585 1.00 87.50 84 ASP A C 1
ATOM 649 O O . ASP A 1 84 ? -19.287 8.905 1.247 1.00 87.50 84 ASP A O 1
ATOM 653 N N . THR A 1 85 ? -20.865 7.356 0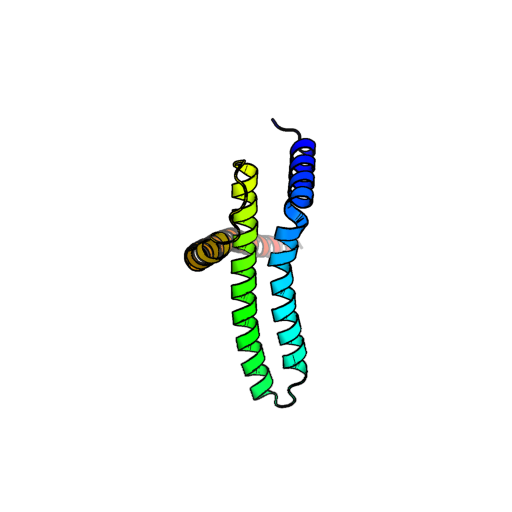.845 1.00 84.12 85 THR A N 1
ATOM 654 C CA . THR A 1 85 ? -20.282 6.797 -0.388 1.00 84.12 85 THR A CA 1
ATOM 655 C C . THR A 1 85 ? -20.022 7.831 -1.485 1.00 84.12 85 THR A C 1
ATOM 657 O O . THR A 1 85 ? -19.191 7.588 -2.360 1.00 84.12 85 THR A O 1
ATOM 660 N N . THR A 1 86 ? -20.672 8.999 -1.437 1.00 87.06 86 THR A N 1
ATOM 661 C CA . THR A 1 86 ? -20.486 10.067 -2.431 1.00 87.06 86 THR A CA 1
ATOM 662 C C . THR A 1 86 ? -19.292 10.969 -2.120 1.00 87.06 86 THR A C 1
ATOM 664 O O . THR A 1 86 ? -18.614 11.446 -3.031 1.00 87.06 86 THR A O 1
ATOM 667 N N . LYS A 1 87 ? -18.994 11.191 -0.835 1.00 90.12 87 LYS A N 1
ATOM 668 C CA . LYS A 1 87 ? -17.927 12.106 -0.392 1.00 90.12 87 LYS A CA 1
ATOM 669 C C . LYS A 1 87 ? -16.605 11.396 -0.140 1.00 90.12 87 LYS A C 1
ATOM 671 O O . LYS A 1 87 ? -15.549 11.997 -0.346 1.00 90.12 87 LYS A O 1
ATOM 676 N N . LEU A 1 88 ? -16.658 10.125 0.256 1.00 89.50 88 LEU A N 1
ATOM 677 C CA . LEU A 1 88 ? -15.480 9.316 0.570 1.00 89.50 88 LEU A CA 1
ATOM 678 C C . LEU A 1 88 ? -14.463 9.226 -0.584 1.00 89.50 88 LEU A C 1
ATOM 680 O O . LEU A 1 88 ? -13.287 9.488 -0.331 1.00 89.50 88 LEU A O 1
ATOM 684 N N . PRO A 1 89 ? -14.861 8.968 -1.849 1.00 90.69 89 PRO A N 1
ATOM 685 C CA . PRO A 1 89 ? -13.937 8.951 -2.988 1.00 90.69 89 PRO A CA 1
ATOM 686 C C . PRO A 1 89 ? -13.116 10.234 -3.131 1.00 90.69 89 PRO A C 1
ATOM 688 O O . PRO A 1 89 ? -11.905 10.191 -3.359 1.00 90.69 89 PRO A O 1
ATOM 691 N N . ARG A 1 90 ? -13.782 11.385 -2.983 1.00 92.75 90 ARG A N 1
ATOM 692 C CA . ARG A 1 90 ? -13.165 12.706 -3.132 1.00 92.75 90 ARG A CA 1
ATOM 693 C C . ARG A 1 90 ? -12.240 13.017 -1.962 1.00 92.75 90 ARG A C 1
ATOM 695 O O . ARG A 1 90 ? -11.151 13.537 -2.178 1.00 92.75 90 ARG A O 1
ATOM 702 N N . ALA A 1 91 ? -12.658 12.676 -0.744 1.00 92.38 91 ALA A N 1
ATOM 703 C CA . ALA A 1 91 ? -11.823 12.817 0.442 1.00 92.38 91 ALA A CA 1
ATOM 704 C C . ALA A 1 91 ? -10.548 11.966 0.335 1.00 92.38 91 ALA A C 1
ATOM 706 O O . ALA A 1 91 ? -9.457 12.466 0.602 1.00 92.38 91 ALA A O 1
ATOM 707 N N . ALA A 1 92 ? -10.667 10.722 -0.141 1.00 93.25 92 ALA A N 1
ATOM 708 C CA . ALA A 1 92 ? -9.524 9.839 -0.338 1.00 93.25 92 ALA A CA 1
ATOM 709 C C . ALA A 1 92 ? -8.520 10.403 -1.357 1.00 93.25 92 ALA A C 1
ATOM 711 O O . ALA A 1 92 ? -7.324 10.409 -1.079 1.00 93.25 92 ALA A O 1
ATOM 712 N N . TRP A 1 93 ? -8.987 10.969 -2.478 1.00 93.62 93 TRP A N 1
ATOM 713 C CA . TRP A 1 93 ? -8.117 11.642 -3.457 1.00 93.62 93 TRP A CA 1
ATOM 714 C C . TRP A 1 93 ? -7.344 12.824 -2.864 1.00 93.62 93 TRP A C 1
ATOM 716 O O . TRP A 1 93 ? -6.148 12.963 -3.112 1.00 93.62 93 TRP A O 1
ATOM 726 N N . LEU A 1 94 ? -8.000 13.651 -2.046 1.00 94.81 94 LEU A N 1
ATOM 727 C CA . LEU A 1 94 ? -7.357 14.794 -1.387 1.00 94.81 94 LEU A CA 1
ATOM 728 C C . LEU A 1 94 ? -6.298 14.365 -0.358 1.00 94.81 94 LEU A C 1
ATOM 730 O O . LEU A 1 94 ? -5.374 15.125 -0.074 1.00 94.81 94 LEU A O 1
ATOM 734 N N . MET A 1 95 ? -6.411 13.151 0.184 1.00 94.75 95 MET A N 1
ATOM 735 C CA . MET A 1 95 ? -5.480 12.605 1.172 1.00 94.75 95 MET A CA 1
ATOM 736 C C . MET A 1 95 ? -4.285 11.863 0.567 1.00 94.75 95 MET A C 1
ATOM 738 O O . MET A 1 95 ? -3.347 11.588 1.311 1.00 94.75 95 MET A O 1
ATOM 742 N N . ILE A 1 96 ? -4.253 11.590 -0.744 1.00 93.44 96 ILE A N 1
ATOM 743 C CA . ILE A 1 96 ? -3.121 10.884 -1.375 1.00 93.44 96 ILE A CA 1
ATOM 744 C C . ILE A 1 96 ? -1.808 11.633 -1.155 1.00 93.44 96 ILE A C 1
ATOM 746 O O . ILE A 1 96 ? -0.820 11.021 -0.760 1.00 93.44 96 ILE A O 1
ATOM 750 N N . TRP A 1 97 ? -1.793 12.950 -1.371 1.00 94.62 97 TRP A N 1
ATOM 751 C CA . TRP A 1 97 ? -0.576 13.746 -1.213 1.00 94.62 97 TRP A CA 1
ATOM 752 C C . TRP A 1 97 ? -0.093 13.824 0.248 1.00 94.62 97 TRP A C 1
ATOM 754 O O . TRP A 1 97 ? 1.068 13.492 0.500 1.00 94.62 97 TRP A O 1
ATOM 764 N N . PRO A 1 98 ? -0.952 14.162 1.236 1.00 95.19 98 PRO A N 1
ATOM 765 C CA . PRO A 1 98 ? -0.589 14.060 2.649 1.00 95.19 98 PRO A CA 1
ATOM 766 C C . PRO A 1 98 ? -0.094 12.667 3.052 1.00 95.19 98 PRO A C 1
ATOM 768 O O . PRO A 1 98 ? 0.907 12.554 3.756 1.00 95.19 98 PRO A O 1
ATOM 771 N N . PHE A 1 99 ? -0.770 11.611 2.592 1.00 93.38 99 PHE A N 1
ATOM 772 C CA . PHE A 1 99 ? -0.395 10.233 2.893 1.00 93.38 99 PHE A CA 1
ATOM 773 C C . PHE A 1 99 ? 0.985 9.897 2.319 1.00 93.38 99 PHE A C 1
ATOM 775 O O . PHE A 1 99 ? 1.848 9.440 3.062 1.00 93.38 99 PHE A O 1
ATOM 782 N N . ALA A 1 100 ? 1.231 10.208 1.043 1.00 93.62 100 ALA A N 1
ATOM 783 C CA . ALA A 1 100 ? 2.524 9.999 0.393 1.00 93.62 100 ALA A CA 1
ATOM 784 C C . ALA A 1 100 ? 3.663 10.696 1.146 1.00 93.62 100 ALA A C 1
ATOM 786 O O . ALA A 1 100 ? 4.715 10.101 1.374 1.00 93.62 100 ALA A O 1
ATOM 787 N N . TRP A 1 101 ? 3.438 11.942 1.572 1.00 96.25 101 TRP A N 1
ATOM 788 C CA . TRP A 1 101 ? 4.433 12.712 2.310 1.00 96.25 101 TRP A CA 1
ATOM 789 C C . TRP A 1 101 ? 4.752 12.097 3.675 1.00 96.25 101 TRP A C 1
ATOM 791 O O . TRP A 1 101 ? 5.919 11.934 4.031 1.00 96.25 101 TRP A O 1
ATOM 801 N N . VAL A 1 102 ? 3.724 11.699 4.428 1.00 96.00 102 VAL A N 1
ATOM 802 C CA . VAL A 1 102 ? 3.910 11.045 5.729 1.00 96.00 102 VAL A CA 1
ATOM 803 C C . VAL A 1 102 ? 4.603 9.692 5.563 1.00 96.00 102 VAL A C 1
ATOM 805 O O . VAL A 1 102 ? 5.539 9.404 6.305 1.00 96.00 102 VAL A O 1
ATOM 808 N N . SER A 1 103 ? 4.216 8.886 4.570 1.00 93.19 103 SER A N 1
ATOM 809 C CA . SER A 1 103 ? 4.875 7.610 4.269 1.00 93.19 103 SER A CA 1
ATOM 810 C C . SER A 1 103 ? 6.341 7.793 3.871 1.00 93.19 103 SER A C 1
ATOM 812 O O . SER A 1 103 ? 7.190 7.007 4.287 1.00 93.19 103 SER A O 1
ATOM 814 N N . PHE A 1 104 ? 6.664 8.846 3.117 1.00 95.31 104 PHE A N 1
ATOM 815 C CA . PHE A 1 104 ? 8.042 9.182 2.764 1.00 95.31 104 PHE A CA 1
ATOM 816 C C . PHE A 1 104 ? 8.880 9.537 4.000 1.00 95.31 104 PHE A C 1
ATOM 818 O O . PHE A 1 104 ? 9.957 8.973 4.199 1.00 95.31 104 PHE A O 1
ATOM 825 N N . LEU A 1 105 ? 8.365 10.406 4.877 1.00 97.38 105 LEU A N 1
ATOM 826 C CA . LEU A 1 105 ? 9.029 10.748 6.139 1.00 97.38 105 LEU A CA 1
ATOM 827 C C . LEU A 1 105 ? 9.204 9.522 7.041 1.00 97.38 105 LEU A C 1
ATOM 829 O O . LEU A 1 105 ? 10.279 9.326 7.608 1.00 97.38 105 LEU A O 1
ATOM 833 N N . GLN A 1 106 ? 8.179 8.674 7.140 1.00 95.12 106 GLN A N 1
ATOM 834 C CA . GLN A 1 106 ? 8.258 7.409 7.865 1.00 95.12 106 GLN A CA 1
ATOM 835 C C . GLN A 1 106 ? 9.380 6.527 7.305 1.00 95.12 106 GLN A C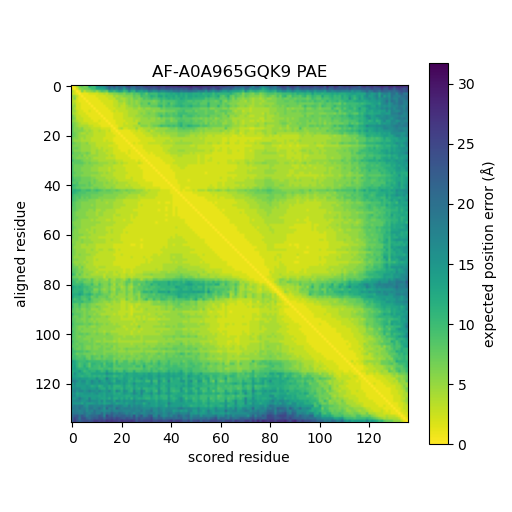 1
ATOM 837 O O . GLN A 1 106 ? 10.171 5.996 8.080 1.00 95.12 106 GLN A O 1
ATOM 842 N N . GLY A 1 107 ? 9.495 6.423 5.978 1.00 94.50 107 GLY A N 1
ATOM 843 C CA . GLY A 1 107 ? 10.571 5.692 5.313 1.00 94.50 107 GLY A CA 1
ATOM 844 C C . GLY A 1 107 ? 11.961 6.213 5.684 1.00 94.50 107 GLY A C 1
ATOM 845 O O . GLY A 1 107 ? 12.828 5.419 6.044 1.00 94.50 107 GLY A O 1
ATOM 846 N N . ILE A 1 108 ? 12.163 7.537 5.679 1.00 96.50 108 ILE A N 1
ATOM 847 C CA . ILE A 1 108 ? 13.431 8.162 6.099 1.00 96.50 108 ILE A CA 1
ATOM 848 C C . ILE A 1 108 ? 13.756 7.817 7.553 1.00 96.50 108 ILE A C 1
ATOM 850 O O . ILE A 1 108 ? 14.881 7.422 7.856 1.00 96.50 108 ILE A O 1
ATOM 854 N N . VAL A 1 109 ? 12.781 7.944 8.454 1.00 97.06 109 VAL A N 1
ATOM 855 C CA . VAL A 1 109 ? 12.981 7.658 9.881 1.00 97.06 109 VAL A CA 1
ATOM 856 C C . VAL A 1 109 ? 13.300 6.179 10.102 1.00 97.06 109 VAL A C 1
ATOM 858 O O . VAL A 1 109 ? 14.239 5.861 10.831 1.00 97.06 109 VAL A O 1
ATOM 861 N N . SER A 1 110 ? 12.570 5.268 9.454 1.00 95.31 110 SER A N 1
ATOM 862 C CA . SER A 1 110 ? 12.826 3.827 9.541 1.00 95.31 110 SER A CA 1
ATOM 863 C C . SER A 1 110 ? 14.199 3.452 8.981 1.00 95.31 110 SER A C 1
ATOM 865 O O . SER A 1 11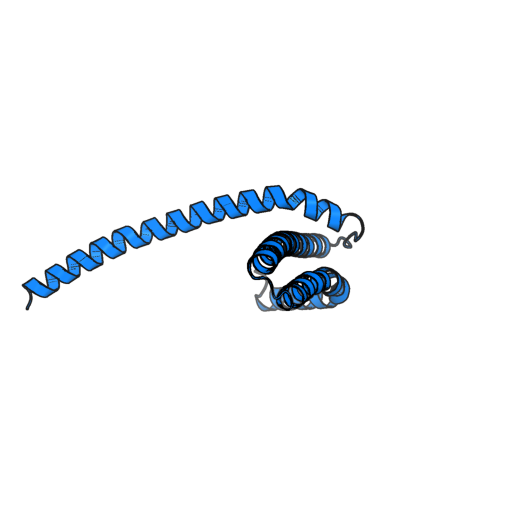0 ? 14.916 2.678 9.614 1.00 95.31 110 SER A O 1
ATOM 867 N N . LEU A 1 111 ? 14.602 4.031 7.845 1.00 95.12 111 LEU A N 1
ATOM 868 C CA . LEU A 1 111 ? 15.926 3.816 7.262 1.00 95.12 111 LEU A CA 1
ATOM 869 C C . LEU A 1 111 ? 17.034 4.358 8.174 1.00 95.12 111 LEU A C 1
ATOM 871 O O . LEU A 1 111 ? 18.028 3.675 8.404 1.00 95.12 111 LEU A O 1
ATOM 875 N N . GLY A 1 112 ? 16.848 5.555 8.733 1.00 94.25 112 GLY A N 1
ATOM 876 C CA . GLY A 1 112 ? 17.778 6.149 9.690 1.00 94.25 112 GLY A CA 1
ATOM 877 C C . GLY A 1 112 ? 17.945 5.284 10.939 1.00 94.25 112 GLY A C 1
ATOM 878 O O . GLY A 1 112 ? 19.068 4.982 11.333 1.00 94.25 112 GLY A O 1
ATOM 879 N N . GLY A 1 113 ? 16.839 4.809 11.518 1.00 93.75 113 GLY A N 1
ATOM 880 C CA . GLY A 1 113 ? 16.864 3.881 12.651 1.00 93.75 113 GLY A CA 1
ATOM 881 C C . GLY A 1 113 ? 17.564 2.560 12.324 1.00 93.75 113 GLY A C 1
ATOM 882 O O . GLY A 1 113 ? 18.348 2.062 13.128 1.00 93.75 113 GLY A O 1
ATOM 883 N N . PHE A 1 114 ? 17.343 2.016 11.127 1.00 93.62 114 PHE A N 1
ATOM 884 C CA . PHE A 1 114 ? 18.009 0.799 10.667 1.00 93.62 114 PHE A CA 1
ATOM 885 C C . PHE A 1 114 ? 19.524 0.993 10.484 1.00 93.62 114 PHE A C 1
ATOM 887 O O . PHE A 1 114 ? 20.313 0.169 10.947 1.00 93.62 114 PHE A O 1
ATOM 894 N N . LEU A 1 115 ? 19.952 2.112 9.891 1.00 93.81 115 LEU A N 1
ATOM 895 C CA . LEU A 1 115 ? 21.370 2.457 9.739 1.00 93.81 115 LEU A CA 1
ATOM 896 C C . LEU A 1 115 ? 22.082 2.605 11.090 1.00 93.81 115 LEU A C 1
ATOM 898 O O . LEU A 1 115 ? 23.208 2.127 11.238 1.00 93.81 115 LEU A O 1
ATOM 902 N N . LEU A 1 116 ? 21.411 3.193 12.087 1.00 93.62 116 LEU A N 1
ATOM 903 C CA . LEU A 1 116 ? 21.935 3.304 13.452 1.00 93.62 116 LEU A CA 1
ATOM 904 C C . LEU A 1 116 ? 22.187 1.942 14.118 1.00 93.62 116 LEU A C 1
ATOM 906 O O . LEU A 1 116 ? 22.995 1.878 15.038 1.00 93.62 116 LEU A O 1
ATOM 910 N N . LEU A 1 117 ? 21.542 0.863 13.661 1.00 93.56 117 LEU A N 1
ATOM 911 C CA . LEU A 1 117 ? 21.791 -0.501 14.143 1.00 93.56 117 LEU A CA 1
ATOM 912 C C . LEU A 1 117 ? 22.862 -1.233 13.323 1.00 93.56 117 LEU A C 1
ATOM 914 O O . LEU A 1 117 ? 23.661 -1.978 13.890 1.00 93.56 117 LEU A O 1
ATOM 918 N N . ILE A 1 118 ? 22.912 -1.018 12.004 1.00 93.75 118 ILE A N 1
ATOM 919 C CA . ILE A 1 118 ? 23.890 -1.685 11.131 1.00 93.75 118 ILE A CA 1
ATOM 920 C C . ILE A 1 118 ? 25.316 -1.264 11.472 1.00 93.75 118 ILE A C 1
ATOM 922 O O . ILE A 1 118 ? 26.182 -2.121 11.622 1.00 93.75 118 ILE A O 1
ATOM 926 N N . VAL A 1 119 ? 25.571 0.042 11.583 1.00 93.31 119 VAL A N 1
ATOM 927 C CA . VAL A 1 119 ? 26.926 0.568 11.803 1.00 93.31 119 VAL A CA 1
ATOM 928 C C . VAL A 1 119 ? 27.587 -0.040 13.052 1.00 93.31 119 VAL A C 1
ATOM 930 O O . VAL A 1 119 ? 28.667 -0.615 12.907 1.00 93.31 119 VAL A O 1
ATOM 933 N N . PRO A 1 120 ? 26.975 -0.010 14.255 1.00 91.94 120 PRO A N 1
ATOM 934 C CA . PRO A 1 120 ? 27.571 -0.654 15.424 1.00 91.94 120 PRO A CA 1
ATOM 935 C C . PRO A 1 120 ? 27.644 -2.178 15.277 1.00 91.94 120 PRO A C 1
ATOM 937 O O . PRO A 1 120 ? 28.620 -2.776 15.723 1.00 91.94 120 PRO A O 1
ATOM 940 N N . GLY A 1 121 ? 26.671 -2.808 14.607 1.00 92.69 121 GLY A N 1
ATOM 941 C CA . GLY A 1 121 ? 26.706 -4.243 14.317 1.00 92.69 121 GLY A CA 1
ATOM 942 C C . GLY A 1 121 ? 27.938 -4.656 13.504 1.00 92.69 121 GLY A C 1
ATOM 943 O O . GLY A 1 121 ? 28.615 -5.616 13.865 1.00 92.69 121 GLY A O 1
ATOM 944 N N . ILE A 1 122 ? 28.276 -3.898 12.455 1.00 94.38 122 ILE A N 1
ATOM 945 C CA . ILE A 1 122 ? 29.478 -4.126 11.639 1.00 94.38 122 ILE A CA 1
ATOM 946 C C . ILE A 1 122 ? 30.745 -3.904 12.470 1.00 94.38 122 ILE A C 1
ATOM 948 O O . ILE A 1 122 ? 31.654 -4.730 12.418 1.00 94.38 122 ILE A O 1
ATOM 952 N N . VAL A 1 123 ? 30.806 -2.826 13.261 1.00 95.00 123 VAL A N 1
ATOM 953 C CA . VAL A 1 123 ? 31.971 -2.534 14.116 1.00 95.00 123 VAL A CA 1
ATOM 954 C C . VAL A 1 123 ? 32.232 -3.681 15.093 1.00 95.00 123 VAL A C 1
ATOM 956 O O . VAL A 1 123 ? 33.358 -4.172 15.171 1.00 95.00 123 VAL A O 1
ATOM 959 N N . PHE A 1 124 ? 31.196 -4.160 15.788 1.00 95.81 124 PHE A N 1
ATOM 960 C CA . PHE A 1 124 ? 31.333 -5.296 16.697 1.00 95.81 124 PHE A CA 1
ATOM 961 C C . PHE A 1 124 ? 31.733 -6.574 15.961 1.00 95.81 124 PHE A C 1
ATOM 963 O O . PHE A 1 124 ? 32.639 -7.265 16.419 1.00 95.81 124 PHE A O 1
ATOM 970 N N . ALA A 1 125 ? 31.121 -6.873 14.812 1.00 93.81 125 ALA A N 1
ATOM 971 C CA . ALA A 1 125 ? 31.463 -8.060 14.030 1.00 93.81 125 ALA A CA 1
ATOM 972 C C . ALA A 1 125 ? 32.950 -8.082 13.641 1.00 93.81 125 ALA A C 1
ATOM 974 O O . ALA A 1 125 ? 33.613 -9.103 13.813 1.00 93.81 125 ALA A O 1
ATOM 975 N N . VAL A 1 126 ? 33.489 -6.948 13.183 1.00 95.38 126 VAL A N 1
ATOM 976 C CA . VAL A 1 126 ? 34.909 -6.821 12.828 1.00 95.38 126 VAL A CA 1
ATOM 977 C C . VAL A 1 126 ? 35.800 -6.987 14.061 1.00 95.38 126 VAL A C 1
ATOM 979 O O . VAL A 1 126 ? 36.739 -7.779 14.031 1.00 95.38 126 VAL A O 1
ATOM 982 N N . TRP A 1 127 ? 35.507 -6.290 15.163 1.00 94.44 127 TRP A N 1
ATOM 983 C CA . TRP A 1 127 ? 36.300 -6.398 16.394 1.00 94.44 127 TRP A CA 1
ATOM 984 C C . TRP A 1 127 ? 36.335 -7.818 16.959 1.00 94.44 127 TRP A C 1
ATOM 986 O O . TRP A 1 127 ? 37.410 -8.313 17.298 1.00 94.44 127 TRP A O 1
ATOM 996 N N . PHE A 1 128 ? 35.189 -8.497 17.028 1.00 92.75 128 PHE A N 1
ATOM 997 C CA . PHE A 1 128 ? 35.131 -9.864 17.540 1.00 92.75 128 PHE A CA 1
ATOM 998 C C . PHE A 1 128 ? 35.779 -10.877 16.590 1.00 92.75 128 PHE A C 1
ATOM 1000 O O . PHE A 1 128 ? 36.405 -11.820 17.070 1.00 92.75 128 PHE A O 1
ATOM 1007 N N . ALA A 1 129 ? 35.714 -10.665 15.271 1.00 93.00 129 ALA A N 1
ATOM 1008 C CA . ALA A 1 129 ? 36.433 -11.501 14.310 1.00 93.00 129 ALA A CA 1
ATOM 1009 C C . ALA A 1 129 ? 37.957 -11.428 14.515 1.00 93.00 129 ALA A C 1
ATOM 1011 O O . ALA A 1 129 ? 38.625 -12.461 14.528 1.00 93.00 129 ALA A O 1
ATOM 1012 N N . TYR A 1 130 ? 38.509 -10.232 14.751 1.00 92.25 130 TYR A N 1
ATOM 1013 C CA . TYR A 1 130 ? 39.930 -10.083 15.086 1.00 92.25 130 TYR A CA 1
ATOM 1014 C C . TYR A 1 130 ? 40.276 -10.679 16.452 1.00 92.25 130 TYR A C 1
ATOM 1016 O O . TYR A 1 130 ? 41.304 -11.340 16.584 1.00 92.25 130 TYR A O 1
ATOM 1024 N N . ALA A 1 131 ? 39.418 -10.505 17.461 1.00 90.38 131 ALA A N 1
ATOM 1025 C CA . ALA A 1 131 ? 39.635 -11.110 18.775 1.00 90.38 131 ALA A CA 1
ATOM 1026 C C . ALA A 1 131 ? 39.716 -12.647 18.697 1.00 90.38 131 ALA A C 1
ATOM 1028 O O . ALA A 1 131 ? 40.552 -13.249 19.366 1.00 90.38 131 ALA A O 1
ATOM 1029 N N . GLN A 1 132 ? 38.902 -13.283 17.846 1.00 87.62 132 GLN A N 1
ATOM 1030 C CA . GLN A 1 132 ? 38.961 -14.730 17.617 1.00 87.62 132 GLN A CA 1
ATOM 1031 C C . GLN A 1 132 ? 40.280 -15.186 16.983 1.00 87.62 132 GLN A C 1
ATOM 1033 O O . GLN A 1 132 ? 40.781 -16.242 17.349 1.00 87.62 132 GLN A O 1
ATOM 1038 N N . GLN A 1 133 ? 40.860 -14.401 16.072 1.00 88.31 133 GLN A N 1
ATOM 1039 C CA . GLN A 1 133 ? 42.135 -14.742 15.428 1.00 88.31 133 GLN A CA 1
ATOM 1040 C C . GLN A 1 133 ? 43.338 -14.655 16.372 1.00 88.31 133 GLN A C 1
ATOM 1042 O O . GLN A 1 133 ? 44.335 -15.317 16.131 1.00 88.31 133 GLN A O 1
ATOM 1047 N N . VAL A 1 134 ? 43.265 -13.833 17.423 1.00 84.94 134 VAL A N 1
ATOM 1048 C CA . VAL A 1 134 ? 44.339 -13.704 18.425 1.00 84.94 134 VAL A CA 1
ATOM 1049 C C . VAL A 1 134 ? 44.292 -14.832 19.465 1.00 84.94 134 VAL A C 1
ATOM 1051 O O . VAL A 1 134 ? 45.305 -15.137 20.088 1.00 84.94 134 VAL A O 1
ATOM 1054 N N . LEU A 1 135 ? 43.117 -15.429 19.684 1.00 75.19 135 LEU A N 1
ATOM 1055 C CA . LEU A 1 135 ? 42.907 -16.509 20.657 1.00 75.19 135 LEU A CA 1
ATOM 1056 C C . LEU A 1 135 ? 43.109 -17.922 20.074 1.00 75.19 135 LEU A C 1
ATOM 1058 O O . LEU A 1 135 ? 43.068 -18.885 20.841 1.00 75.19 135 LEU A O 1
ATOM 1062 N N . LEU A 1 136 ? 43.288 -18.043 18.755 1.00 63.94 136 LEU A N 1
ATOM 1063 C CA . LEU A 1 136 ? 43.610 -19.280 18.030 1.00 63.94 136 LEU A CA 1
ATOM 1064 C C . LEU A 1 136 ? 45.106 -19.338 17.711 1.00 63.94 136 LEU A C 1
ATOM 1066 O O . LEU A 1 136 ? 45.660 -20.456 17.792 1.00 63.94 136 LEU A O 1
#

Sequence (136 aa):
MTSPLAILRASARLYRAEAPLYVGYASWLLLTYAAFVLASFIHDPAIQAAVTIVVQIADTLLWMWVGILITLITLDVIGGRRPDTTKLPRAAWLMIWPFAWVSFLQGIVSLGGFLLLIVPGIVFAVWFAYAQQVLL

Nearest PDB structures (foldseek):
  6n63-assembly1_A-2  TM=3.147E-01  e=3.769E+00  Bacillus thermotolerans
  7uq2-assembly1_A  TM=3.493E-01  e=7.673E+00  Tequatrovirus